Protein AF-A0A6A3L7K2-F1 (afdb_monomer_lite)

Organism: NCBI:txid53985

Structure (mmCIF, N/CA/C/O backbone):
data_AF-A0A6A3L7K2-F1
#
_entry.id   AF-A0A6A3L7K2-F1
#
loop_
_atom_site.group_PDB
_atom_site.id
_atom_site.type_symbol
_atom_site.label_atom_id
_atom_site.label_alt_id
_atom_site.label_comp_id
_atom_site.label_asym_id
_atom_site.label_entity_id
_atom_site.label_seq_id
_atom_site.pdbx_PDB_ins_code
_atom_site.Cartn_x
_atom_site.Cartn_y
_atom_site.Cartn_z
_atom_site.occupancy
_atom_site.B_iso_or_equiv
_atom_site.auth_seq_id
_atom_site.auth_comp_id
_atom_site.auth_asym_id
_atom_site.auth_atom_id
_atom_site.pdbx_PDB_model_num
ATOM 1 N N . MET A 1 1 ? 58.622 -43.142 62.545 1.00 49.25 1 MET A N 1
ATOM 2 C CA . MET A 1 1 ? 59.330 -42.970 61.261 1.00 49.25 1 MET A CA 1
ATOM 3 C C . MET A 1 1 ? 58.257 -42.844 60.190 1.00 49.25 1 MET A C 1
ATOM 5 O O . MET A 1 1 ? 57.697 -43.847 59.780 1.00 49.25 1 MET A O 1
ATOM 9 N N . VAL A 1 2 ? 57.863 -41.608 59.881 1.00 52.25 2 VAL A N 1
ATOM 10 C CA . VAL A 1 2 ? 56.872 -41.266 58.848 1.00 52.25 2 VAL A CA 1
ATOM 11 C C . VAL A 1 2 ? 57.575 -40.272 57.919 1.00 52.25 2 VAL A C 1
ATOM 13 O O . VAL A 1 2 ? 58.098 -39.284 58.438 1.00 52.25 2 VAL A O 1
ATOM 16 N N . PRO A 1 3 ? 57.685 -40.537 56.606 1.00 53.88 3 PRO A N 1
ATOM 17 C CA . PRO A 1 3 ? 58.361 -39.633 55.678 1.00 53.88 3 PRO A CA 1
ATOM 18 C C . PRO A 1 3 ? 57.543 -38.356 55.443 1.00 53.88 3 PRO A C 1
ATOM 20 O O . PRO A 1 3 ? 56.333 -38.433 55.232 1.00 53.88 3 PRO A O 1
ATOM 23 N N . GLN A 1 4 ? 58.208 -37.195 55.452 1.00 47.50 4 GLN A N 1
ATOM 24 C CA . GLN A 1 4 ? 57.668 -35.952 54.892 1.00 47.50 4 GLN A CA 1
ATOM 25 C C . GLN A 1 4 ? 57.460 -36.133 53.384 1.00 47.50 4 GLN A C 1
ATOM 27 O O . GLN A 1 4 ? 58.380 -36.544 52.681 1.00 47.50 4 GLN A O 1
ATOM 32 N N . THR A 1 5 ? 56.261 -35.826 52.896 1.00 61.97 5 THR A N 1
ATOM 33 C CA . THR A 1 5 ? 55.946 -35.734 51.467 1.00 61.97 5 THR A CA 1
ATOM 34 C C . THR A 1 5 ? 55.920 -34.265 51.054 1.00 61.97 5 THR A C 1
ATOM 36 O O . THR A 1 5 ? 55.221 -33.471 51.688 1.00 61.97 5 THR A O 1
ATOM 39 N N . ASP A 1 6 ? 56.674 -33.918 50.013 1.00 56.88 6 ASP A N 1
ATOM 40 C CA . ASP A 1 6 ? 56.748 -32.567 49.446 1.00 56.88 6 ASP A CA 1
ATOM 41 C C . ASP A 1 6 ? 55.389 -32.078 48.896 1.00 56.88 6 ASP A C 1
ATOM 43 O O . ASP A 1 6 ? 54.583 -32.892 48.431 1.00 56.88 6 ASP A O 1
ATOM 47 N N . PRO A 1 7 ? 55.107 -30.759 48.924 1.00 65.94 7 PRO A N 1
ATOM 48 C CA . PRO A 1 7 ? 53.884 -30.200 48.354 1.00 65.94 7 PRO A CA 1
ATOM 49 C C . PRO A 1 7 ? 53.902 -30.200 46.808 1.00 65.94 7 PRO A C 1
ATOM 51 O O . PRO A 1 7 ? 54.970 -30.100 46.201 1.00 65.94 7 PRO A O 1
ATOM 54 N N . PRO A 1 8 ? 52.728 -30.281 46.148 1.00 63.62 8 PRO A N 1
ATOM 55 C CA . PRO A 1 8 ? 52.630 -30.334 44.689 1.00 63.62 8 PRO A CA 1
ATOM 56 C C . PRO A 1 8 ? 52.986 -28.990 44.014 1.00 63.62 8 PRO A C 1
ATOM 58 O O . PRO A 1 8 ? 52.782 -27.928 44.608 1.00 63.62 8 PRO A O 1
ATOM 61 N N . PRO A 1 9 ? 53.491 -29.010 42.764 1.00 56.19 9 PRO A N 1
ATOM 62 C CA . PRO A 1 9 ? 53.927 -27.811 42.052 1.00 56.19 9 PRO A CA 1
ATOM 63 C C . PRO A 1 9 ? 52.756 -26.934 41.579 1.00 56.19 9 PRO A C 1
ATOM 65 O O . PRO A 1 9 ? 51.679 -27.422 41.235 1.00 56.19 9 PRO A O 1
ATOM 68 N N . ALA A 1 10 ? 53.000 -25.620 41.539 1.00 47.31 10 ALA A N 1
ATOM 69 C CA . ALA A 1 10 ? 52.036 -24.589 41.166 1.00 47.31 10 ALA A CA 1
ATOM 70 C C . ALA A 1 10 ? 51.529 -24.741 39.720 1.00 47.31 10 ALA A C 1
ATOM 72 O O . ALA A 1 10 ? 52.310 -24.864 38.775 1.00 47.31 10 ALA A O 1
ATOM 73 N N . THR A 1 11 ? 50.206 -24.698 39.548 1.00 47.09 11 THR A N 1
ATOM 74 C CA . THR A 1 11 ? 49.538 -24.775 38.246 1.00 47.09 11 THR A CA 1
ATOM 75 C C . THR A 1 11 ? 49.730 -23.475 37.463 1.00 47.09 11 THR A C 1
ATOM 77 O O . THR A 1 11 ? 49.340 -22.395 37.898 1.00 47.09 11 THR A O 1
ATOM 80 N N . SER A 1 12 ? 50.339 -23.605 36.288 1.00 44.91 12 SE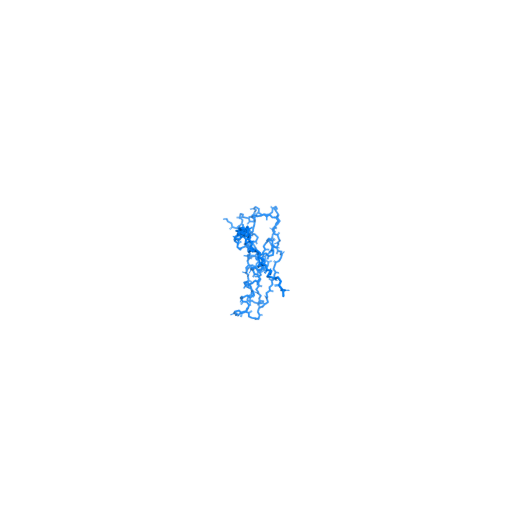R A N 1
ATOM 81 C CA . SER A 1 12 ? 50.526 -22.555 35.290 1.00 44.91 12 SER A CA 1
ATOM 82 C C . SER A 1 12 ? 49.171 -22.085 34.738 1.00 44.91 12 SER A C 1
ATOM 84 O O . SER A 1 12 ? 48.475 -22.838 34.056 1.00 44.91 12 SER A O 1
ATOM 86 N N . THR A 1 13 ? 48.804 -20.833 35.021 1.00 44.19 13 THR A N 1
ATOM 87 C CA . THR A 1 13 ? 47.689 -20.111 34.388 1.00 44.19 13 THR A CA 1
ATOM 88 C C . THR A 1 13 ? 47.955 -19.952 32.896 1.00 44.19 13 THR A C 1
ATOM 90 O O . THR A 1 13 ? 48.826 -19.177 32.499 1.00 44.19 13 THR A O 1
ATOM 93 N N . THR A 1 14 ? 47.180 -20.656 32.076 1.00 41.69 14 THR A N 1
ATOM 94 C CA . THR A 1 14 ? 47.124 -20.416 30.631 1.00 41.69 14 THR A CA 1
ATOM 95 C C . THR A 1 14 ? 45.981 -19.434 30.395 1.00 41.69 14 THR A C 1
ATOM 97 O O . THR A 1 14 ? 44.859 -19.682 30.829 1.00 41.69 14 THR A O 1
ATOM 100 N N . ARG A 1 15 ? 46.296 -18.274 29.812 1.00 41.44 15 ARG A N 1
ATOM 101 C CA . ARG A 1 15 ? 45.326 -17.238 29.443 1.00 41.44 15 ARG A CA 1
ATOM 102 C C . ARG A 1 15 ? 44.482 -17.762 28.282 1.00 41.44 15 ARG A C 1
ATOM 104 O O . ARG A 1 15 ? 45.041 -18.221 27.291 1.00 41.44 15 ARG A O 1
ATOM 111 N N . GLU A 1 16 ? 43.164 -17.717 28.424 1.00 42.72 16 GLU A N 1
ATOM 112 C CA . GLU A 1 16 ? 42.242 -17.953 27.317 1.00 42.72 16 GLU A CA 1
ATOM 113 C C . GLU A 1 16 ? 42.239 -16.705 26.426 1.00 42.72 16 GLU A C 1
ATOM 115 O O . GLU A 1 16 ? 41.653 -15.680 26.773 1.00 42.72 16 GLU A O 1
ATOM 120 N N . ASP A 1 17 ? 42.927 -16.782 25.286 1.00 41.91 17 ASP A N 1
ATOM 121 C CA . ASP A 1 17 ? 42.775 -15.829 24.186 1.00 41.91 17 ASP A CA 1
ATOM 122 C C . ASP A 1 17 ? 41.426 -16.097 23.498 1.00 41.91 17 ASP A C 1
ATOM 124 O O . ASP A 1 17 ? 41.320 -16.793 22.487 1.00 41.91 17 ASP A O 1
ATOM 128 N N . GLY A 1 18 ? 40.358 -15.577 24.103 1.00 39.59 18 GLY A N 1
ATOM 129 C CA . GLY A 1 18 ? 39.029 -15.515 23.509 1.00 39.59 18 GLY A CA 1
ATOM 130 C C . GLY A 1 18 ? 38.968 -14.370 22.506 1.00 39.59 18 GLY A C 1
ATOM 131 O O . GLY A 1 18 ? 38.760 -13.220 22.879 1.00 39.59 18 GLY A O 1
ATOM 132 N N . SER A 1 19 ? 39.186 -14.713 21.237 1.00 43.31 19 SER A N 1
ATOM 133 C CA . SER A 1 19 ? 38.983 -13.884 20.048 1.00 43.31 19 SER A CA 1
ATOM 134 C C . SER A 1 19 ? 37.757 -12.972 20.180 1.00 43.31 19 SER A C 1
ATOM 136 O O . SER A 1 19 ? 36.627 -13.460 20.240 1.00 43.31 19 SER A O 1
ATOM 138 N N . SER A 1 20 ? 37.985 -11.654 20.155 1.00 44.91 20 SER A N 1
ATOM 139 C CA . SER A 1 20 ? 36.952 -10.657 19.865 1.00 44.91 20 SER A CA 1
ATOM 140 C C . SER A 1 20 ? 36.294 -11.050 18.548 1.00 44.91 20 SER A C 1
ATOM 142 O O . SER A 1 20 ? 36.919 -10.987 17.490 1.00 44.91 20 SER A O 1
ATOM 144 N N . SER A 1 21 ? 35.066 -11.553 18.614 1.00 46.56 21 SER A N 1
ATOM 145 C CA . SER A 1 21 ? 34.202 -11.543 17.446 1.00 46.56 21 SER A CA 1
ATOM 146 C C . SER A 1 21 ? 33.618 -10.148 17.433 1.00 46.56 21 SER A C 1
ATOM 148 O O . SER A 1 21 ? 32.715 -9.838 18.205 1.00 46.56 21 SER A O 1
ATOM 150 N N . ASP A 1 22 ? 34.210 -9.291 16.605 1.00 41.47 22 ASP A N 1
ATOM 151 C CA . ASP A 1 22 ? 33.561 -8.066 16.177 1.00 41.47 22 ASP A CA 1
ATOM 152 C C . ASP A 1 22 ? 32.199 -8.491 15.626 1.00 41.47 22 ASP A C 1
ATOM 154 O O . ASP A 1 22 ? 32.094 -9.075 14.541 1.00 41.47 22 ASP A O 1
ATOM 158 N N . ALA A 1 23 ? 31.157 -8.295 16.434 1.00 44.81 23 ALA A N 1
ATOM 159 C CA . ALA A 1 23 ? 29.796 -8.317 15.959 1.00 44.81 23 ALA A CA 1
ATOM 160 C C . ALA A 1 23 ? 29.753 -7.216 14.912 1.00 44.81 23 ALA A C 1
ATOM 162 O O . ALA A 1 23 ? 29.776 -6.030 15.231 1.00 44.81 23 ALA A O 1
ATOM 163 N N . LYS A 1 24 ? 29.815 -7.628 13.648 1.00 43.53 24 LYS A N 1
ATOM 164 C CA . LYS A 1 24 ? 29.531 -6.753 12.532 1.00 43.53 24 LYS A CA 1
ATOM 165 C C . LYS A 1 24 ? 28.108 -6.282 12.788 1.00 43.53 24 LYS A C 1
ATOM 167 O O . LYS A 1 24 ? 27.186 -7.091 12.689 1.00 43.53 24 LYS A O 1
ATOM 172 N N . GLU A 1 25 ? 27.968 -5.040 13.240 1.00 42.94 25 GLU A N 1
ATOM 173 C CA . GLU A 1 25 ? 26.688 -4.355 13.227 1.00 42.94 25 GLU A CA 1
ATOM 174 C C . GLU A 1 25 ? 26.184 -4.522 11.796 1.00 42.94 25 GLU A C 1
ATOM 176 O O . GLU A 1 25 ? 26.828 -4.115 10.825 1.00 42.94 25 GLU A O 1
ATOM 181 N N . ASP A 1 26 ? 25.122 -5.313 11.668 1.00 50.66 26 ASP A N 1
ATOM 182 C CA . ASP A 1 26 ? 24.327 -5.348 10.462 1.00 50.66 26 ASP A CA 1
ATOM 183 C C . ASP A 1 26 ? 23.789 -3.928 10.365 1.00 50.66 26 ASP A C 1
ATOM 185 O O . ASP A 1 26 ? 22.879 -3.558 11.110 1.00 50.66 26 ASP A O 1
ATOM 189 N N . ASP A 1 27 ? 24.457 -3.102 9.555 1.00 44.38 27 ASP A N 1
ATOM 190 C CA . ASP A 1 27 ? 23.960 -1.811 9.100 1.00 44.38 27 ASP A CA 1
ATOM 191 C C . ASP A 1 27 ? 22.677 -2.119 8.333 1.00 44.38 27 ASP A C 1
ATOM 193 O O . ASP A 1 27 ? 22.654 -2.221 7.103 1.00 44.38 27 ASP A O 1
ATOM 197 N N . GLY A 1 28 ? 21.614 -2.369 9.098 1.00 44.66 28 GLY A N 1
ATOM 198 C CA . GLY A 1 28 ? 20.281 -2.590 8.607 1.00 44.66 28 GLY A CA 1
ATOM 199 C C . GLY A 1 28 ? 19.996 -1.402 7.726 1.00 44.66 28 GLY A C 1
ATOM 200 O O . GLY A 1 28 ? 19.938 -0.268 8.206 1.00 44.66 28 GLY A O 1
ATOM 201 N N . MET A 1 29 ? 19.899 -1.665 6.424 1.00 41.75 29 MET A N 1
ATOM 202 C CA . MET A 1 29 ? 19.429 -0.694 5.458 1.00 41.75 29 MET A CA 1
ATOM 203 C C . MET A 1 29 ? 18.132 -0.155 6.055 1.00 41.75 29 MET A C 1
ATOM 205 O O . MET A 1 29 ? 17.148 -0.893 6.134 1.00 41.75 29 MET A O 1
ATOM 209 N N . GLN A 1 30 ? 18.157 1.080 6.565 1.00 48.28 30 GLN A N 1
ATOM 210 C CA . GLN A 1 30 ? 16.959 1.785 6.994 1.00 48.28 30 GLN A CA 1
ATOM 211 C C . GLN A 1 30 ? 16.166 1.995 5.711 1.00 48.28 30 GLN A C 1
ATOM 213 O O . GLN A 1 30 ? 16.351 2.977 4.998 1.00 48.28 30 GLN A O 1
ATOM 218 N N . GLY A 1 31 ? 15.405 0.972 5.328 1.00 50.53 31 GLY A N 1
ATOM 219 C CA . GLY A 1 31 ? 14.510 1.041 4.200 1.00 50.53 31 GLY A CA 1
ATOM 220 C C . GLY A 1 31 ? 13.535 2.150 4.525 1.00 50.53 31 GLY A C 1
ATOM 221 O O . GLY A 1 31 ? 12.865 2.086 5.550 1.00 50.53 31 GLY A O 1
ATOM 222 N N . GLU A 1 32 ? 13.507 3.182 3.690 1.00 59.50 32 GLU A N 1
ATOM 223 C CA . GLU A 1 32 ? 12.434 4.166 3.734 1.00 59.50 32 GLU A CA 1
ATOM 224 C C . GLU A 1 32 ? 11.110 3.393 3.689 1.00 59.50 32 GLU A C 1
ATOM 226 O O . GLU A 1 32 ? 10.959 2.508 2.844 1.00 59.50 32 GLU A O 1
ATOM 231 N N . ASP A 1 33 ? 10.193 3.656 4.623 1.00 61.78 33 ASP A N 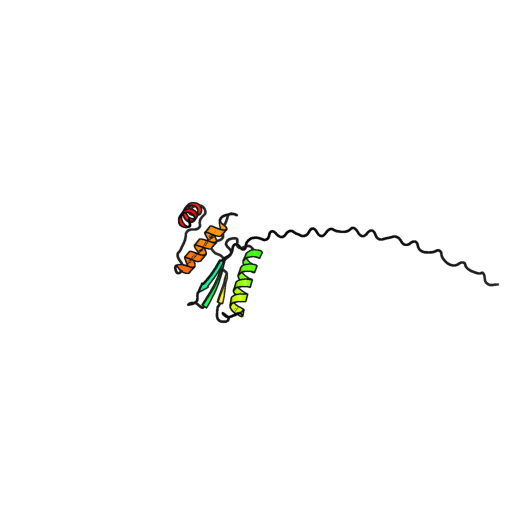1
ATOM 232 C CA . ASP A 1 33 ? 8.896 2.977 4.659 1.00 61.78 33 ASP A CA 1
ATOM 233 C C . ASP A 1 33 ? 8.156 3.244 3.340 1.00 61.78 33 ASP A C 1
ATOM 235 O O . ASP A 1 33 ? 7.767 4.372 3.040 1.00 61.78 33 ASP A O 1
ATOM 239 N N . GLN A 1 34 ? 7.986 2.199 2.525 1.00 70.62 34 GLN A N 1
ATOM 240 C CA . GLN A 1 34 ? 7.416 2.295 1.173 1.00 70.62 34 GLN A CA 1
ATOM 241 C C . GLN A 1 34 ? 5.910 2.004 1.129 1.00 70.62 34 GLN A C 1
ATOM 243 O O . GLN A 1 34 ? 5.377 1.718 0.058 1.00 70.62 34 GLN A O 1
ATOM 248 N N . GLY A 1 35 ? 5.229 2.012 2.276 1.00 79.31 35 GLY A N 1
ATOM 249 C CA . GLY A 1 35 ? 3.810 1.677 2.382 1.00 79.31 35 GLY A CA 1
ATOM 250 C C . GLY A 1 35 ? 2.888 2.890 2.511 1.00 79.31 35 GLY A C 1
ATOM 251 O O . GLY A 1 35 ? 3.334 4.014 2.741 1.00 79.31 35 GLY A O 1
ATOM 252 N N . SER A 1 36 ? 1.582 2.657 2.391 1.00 85.94 36 SER A N 1
ATOM 253 C CA . SER A 1 36 ? 0.540 3.638 2.710 1.00 85.94 36 SER A CA 1
ATOM 254 C C . SER A 1 36 ? -0.409 3.162 3.801 1.00 85.94 36 SER A C 1
ATOM 256 O O . SER A 1 36 ? -0.560 1.965 4.065 1.00 85.94 36 SER A O 1
ATOM 258 N N . LEU A 1 37 ? -1.034 4.151 4.442 1.00 90.31 37 LEU A N 1
ATOM 259 C CA . LEU A 1 37 ? -2.103 4.000 5.416 1.00 90.31 37 LEU A CA 1
ATOM 260 C C . LEU A 1 37 ? -3.267 4.896 5.002 1.00 90.31 37 LEU A C 1
ATOM 262 O O . LEU A 1 37 ? -3.093 6.105 4.832 1.00 90.31 37 LEU A O 1
ATOM 266 N N . GLU A 1 38 ? -4.459 4.324 4.885 1.00 90.38 38 GLU A N 1
ATOM 267 C CA . GLU A 1 38 ? -5.672 5.050 4.520 1.00 90.38 38 GLU A CA 1
ATOM 268 C C . GLU A 1 38 ? -6.782 4.816 5.547 1.00 90.38 38 GLU A C 1
ATOM 270 O O . GLU A 1 38 ? -7.029 3.694 5.985 1.00 90.38 38 GLU A O 1
ATOM 275 N N . LEU A 1 39 ? -7.482 5.887 5.926 1.00 91.75 39 LEU A N 1
ATOM 276 C CA . LEU A 1 39 ? -8.605 5.834 6.861 1.00 91.75 39 LEU A CA 1
ATOM 277 C C . LEU A 1 39 ? -9.924 6.004 6.108 1.00 91.75 39 LEU A C 1
ATOM 279 O O . LEU A 1 39 ? -10.201 7.073 5.566 1.00 91.75 39 LEU A O 1
ATOM 283 N N . ASP A 1 40 ? -10.766 4.975 6.138 1.00 90.62 40 ASP A N 1
ATOM 284 C CA . ASP A 1 40 ? -12.165 5.077 5.729 1.00 90.62 40 ASP A CA 1
ATOM 285 C C . ASP A 1 40 ? -13.031 5.298 6.968 1.00 90.62 40 ASP A C 1
ATOM 287 O O . ASP A 1 40 ? -13.338 4.382 7.734 1.00 90.62 40 ASP A O 1
ATOM 291 N N . VAL A 1 41 ? -13.424 6.554 7.162 1.00 90.38 41 VAL A N 1
ATOM 292 C CA . VAL A 1 41 ? -14.223 6.992 8.311 1.00 90.38 41 VAL A CA 1
ATOM 293 C C . VAL A 1 41 ? -15.659 6.465 8.242 1.00 90.38 41 VAL A C 1
ATOM 295 O O . VAL A 1 41 ? -16.268 6.208 9.280 1.00 90.38 41 VAL A O 1
ATOM 298 N N . GLN A 1 42 ? -16.211 6.281 7.038 1.00 90.69 42 GLN A N 1
ATOM 299 C CA . GLN A 1 42 ? -17.593 5.825 6.856 1.00 90.69 42 GLN A CA 1
ATOM 300 C C . GLN A 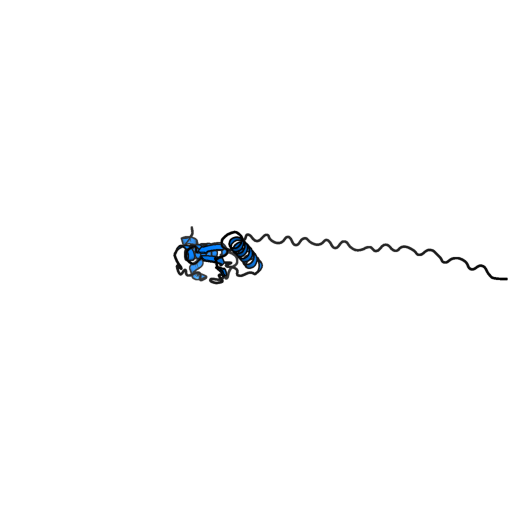1 42 ? -17.714 4.330 7.150 1.00 90.69 42 GLN A C 1
ATOM 302 O O . GLN A 1 42 ? -18.619 3.911 7.873 1.00 90.69 42 GLN A O 1
ATOM 307 N N . ALA A 1 43 ? -16.782 3.527 6.631 1.00 92.50 43 ALA A N 1
ATOM 308 C CA . ALA A 1 43 ? -16.736 2.091 6.891 1.00 92.50 43 ALA A CA 1
ATOM 309 C C . ALA A 1 43 ? -16.062 1.733 8.225 1.00 92.50 43 ALA A C 1
ATOM 311 O O . ALA A 1 43 ? -16.105 0.567 8.616 1.00 92.50 43 ALA A O 1
ATOM 312 N N . LYS A 1 44 ? -15.447 2.710 8.907 1.00 96.19 44 LYS A N 1
ATOM 313 C CA . LYS A 1 44 ? -14.605 2.520 10.097 1.00 96.19 44 LYS A CA 1
ATOM 314 C C . LYS A 1 44 ? -13.483 1.519 9.834 1.00 96.19 44 LYS A C 1
ATOM 316 O O . LYS A 1 44 ? -13.387 0.478 10.482 1.00 96.19 44 LYS A O 1
ATOM 321 N N . ARG A 1 45 ? -12.643 1.807 8.841 1.00 95.56 45 ARG A N 1
ATOM 322 C CA . ARG A 1 45 ? -11.522 0.942 8.454 1.00 95.56 45 ARG A CA 1
ATOM 323 C C . ARG A 1 45 ? -10.208 1.697 8.394 1.00 95.56 45 ARG A C 1
ATOM 325 O O . ARG A 1 45 ? -10.164 2.849 7.973 1.00 95.56 45 ARG A O 1
ATOM 332 N N . ILE A 1 46 ? -9.148 1.013 8.802 1.00 95.75 46 ILE A N 1
ATOM 333 C CA . ILE A 1 46 ? -7.758 1.422 8.628 1.00 95.75 46 ILE A CA 1
ATOM 334 C C . ILE A 1 46 ? -7.156 0.460 7.613 1.00 95.75 46 ILE A C 1
ATOM 336 O O . ILE A 1 46 ? -6.951 -0.716 7.913 1.00 95.75 46 ILE A O 1
ATOM 340 N N . PHE A 1 47 ? -6.911 0.941 6.406 1.00 93.69 47 PHE A N 1
ATOM 341 C CA . PHE A 1 47 ? -6.215 0.186 5.381 1.00 93.69 47 PHE A CA 1
ATOM 342 C C . PHE A 1 47 ? -4.719 0.406 5.513 1.00 93.69 47 PHE A C 1
ATOM 344 O O . PHE A 1 47 ? -4.273 1.508 5.826 1.00 93.69 47 PHE A O 1
ATOM 351 N N . PHE A 1 48 ? -3.955 -0.651 5.274 1.00 94.12 48 PHE A N 1
ATOM 352 C CA . PHE A 1 48 ? -2.518 -0.542 5.109 1.00 94.12 48 PHE A CA 1
ATOM 353 C C . PHE A 1 48 ? -2.070 -1.330 3.888 1.00 94.12 48 PHE A C 1
ATOM 355 O O . PHE A 1 48 ? -2.584 -2.420 3.617 1.00 94.12 48 PHE A O 1
ATOM 362 N N . TYR A 1 49 ? -1.111 -0.783 3.157 1.00 93.00 49 TYR A N 1
ATOM 363 C CA . TYR A 1 49 ? -0.667 -1.320 1.883 1.00 93.00 49 TYR A CA 1
ATOM 364 C C . TYR A 1 49 ? 0.851 -1.222 1.765 1.00 93.00 49 TYR A C 1
ATOM 366 O O . TYR A 1 49 ? 1.421 -0.154 1.952 1.00 93.00 49 TYR A O 1
ATOM 374 N N . ASP A 1 50 ? 1.495 -2.336 1.422 1.00 92.88 50 ASP A N 1
ATOM 375 C CA . ASP A 1 50 ? 2.899 -2.372 1.009 1.00 92.88 50 ASP A CA 1
ATOM 376 C C . ASP A 1 50 ? 2.965 -2.962 -0.408 1.00 92.88 50 ASP A C 1
ATOM 378 O O . ASP A 1 50 ? 2.631 -4.142 -0.588 1.00 92.88 50 ASP A O 1
ATOM 382 N N . PRO A 1 51 ? 3.392 -2.186 -1.422 1.00 92.56 51 PRO A N 1
ATOM 383 C CA . PRO A 1 51 ? 3.438 -2.657 -2.800 1.00 92.56 51 PRO A CA 1
ATOM 384 C C . PRO A 1 51 ? 4.446 -3.790 -3.008 1.00 92.56 51 PRO A C 1
ATOM 386 O O . PRO A 1 51 ? 4.256 -4.603 -3.913 1.00 92.56 51 PRO A O 1
ATOM 389 N N . LEU A 1 52 ? 5.497 -3.881 -2.187 1.00 91.62 52 LEU A N 1
ATOM 390 C CA . LEU A 1 52 ? 6.508 -4.935 -2.294 1.00 91.62 52 LEU A CA 1
ATOM 391 C C . LEU A 1 52 ? 6.069 -6.240 -1.617 1.00 91.62 52 LEU A C 1
ATOM 393 O O . LEU A 1 52 ? 6.660 -7.293 -1.866 1.00 91.62 52 LEU A O 1
ATOM 397 N N . ASN A 1 53 ? 5.025 -6.182 -0.785 1.00 89.00 53 ASN A N 1
ATOM 398 C CA . ASN A 1 53 ? 4.499 -7.283 0.015 1.00 89.00 53 ASN A CA 1
ATOM 399 C C . ASN A 1 53 ? 5.600 -8.024 0.814 1.00 89.00 53 ASN A C 1
ATOM 401 O O . ASN A 1 53 ? 5.532 -9.244 0.999 1.00 89.00 53 ASN A O 1
ATOM 405 N N . GLN A 1 54 ? 6.616 -7.297 1.290 1.00 88.06 54 GLN A N 1
ATOM 406 C CA . GLN A 1 54 ? 7.728 -7.844 2.069 1.00 88.06 54 GLN A CA 1
ATOM 407 C C . GLN A 1 54 ? 7.436 -7.735 3.564 1.00 88.06 54 GLN A C 1
ATOM 409 O O . GLN A 1 54 ? 6.881 -6.749 4.042 1.00 88.06 54 GLN A O 1
ATOM 414 N N . ALA A 1 55 ? 7.828 -8.763 4.322 1.00 90.50 55 ALA A N 1
ATOM 415 C CA . ALA A 1 55 ? 7.502 -8.848 5.745 1.00 90.50 55 ALA A CA 1
ATOM 416 C C . ALA A 1 55 ? 7.915 -7.603 6.560 1.00 90.50 55 ALA A C 1
ATOM 418 O O . ALA A 1 55 ? 7.076 -7.139 7.327 1.00 90.50 55 ALA A O 1
ATOM 419 N N . PRO A 1 56 ? 9.118 -7.012 6.387 1.00 89.75 56 PRO A N 1
ATOM 420 C CA . PRO A 1 56 ? 9.513 -5.836 7.164 1.00 89.75 56 PRO A CA 1
ATOM 421 C C . PRO A 1 56 ? 8.566 -4.641 6.980 1.00 89.75 56 PRO A C 1
ATOM 423 O O . PRO A 1 56 ? 8.040 -4.128 7.964 1.00 89.75 56 PRO A O 1
ATOM 426 N N . TYR A 1 57 ? 8.275 -4.257 5.734 1.00 87.75 57 TYR A N 1
ATOM 427 C CA . TYR A 1 57 ? 7.425 -3.098 5.434 1.00 87.75 57 TYR A CA 1
ATOM 428 C C . TYR A 1 57 ? 5.965 -3.343 5.820 1.00 87.75 57 TYR A C 1
ATOM 430 O O . TYR A 1 57 ? 5.315 -2.486 6.413 1.00 87.75 57 TYR A O 1
ATOM 438 N N . LYS A 1 58 ? 5.451 -4.554 5.580 1.00 89.44 58 LYS A N 1
ATOM 439 C CA . LYS A 1 58 ? 4.102 -4.930 6.023 1.00 89.44 58 LYS A CA 1
ATOM 440 C C . LYS A 1 58 ? 3.943 -4.878 7.533 1.00 89.44 58 LYS A C 1
ATOM 442 O O . LYS A 1 58 ? 2.896 -4.444 8.008 1.00 89.44 58 LYS A O 1
ATOM 447 N N . ASN A 1 59 ? 4.942 -5.357 8.269 1.00 92.00 59 ASN A N 1
ATOM 448 C CA . ASN A 1 59 ? 4.909 -5.352 9.725 1.00 92.00 59 ASN A CA 1
ATOM 449 C C . ASN A 1 59 ? 4.918 -3.913 10.242 1.00 92.00 59 ASN A C 1
ATOM 451 O O . ASN A 1 59 ? 4.062 -3.584 11.053 1.00 92.00 59 ASN A O 1
ATOM 455 N N . ALA A 1 60 ? 5.778 -3.048 9.693 1.00 91.69 60 ALA A N 1
ATOM 456 C CA . ALA A 1 60 ? 5.801 -1.627 10.037 1.00 91.69 60 ALA A CA 1
ATOM 457 C C . ALA A 1 60 ? 4.434 -0.959 9.803 1.00 91.69 60 ALA A C 1
ATOM 459 O O . ALA A 1 60 ? 3.858 -0.369 10.720 1.00 91.69 60 ALA A O 1
ATOM 460 N N . CYS A 1 61 ? 3.835 -1.130 8.619 1.00 91.69 61 CYS A N 1
ATOM 461 C CA . CYS A 1 61 ? 2.510 -0.572 8.339 1.00 91.69 61 CYS A CA 1
ATOM 462 C C . CYS A 1 61 ? 1.418 -1.152 9.257 1.00 91.69 61 CYS A C 1
ATOM 464 O O . CYS A 1 61 ? 0.550 -0.418 9.731 1.00 91.69 61 CYS A O 1
ATOM 466 N N . SER A 1 62 ? 1.465 -2.456 9.543 1.00 93.94 62 SER A N 1
ATOM 467 C CA . SER A 1 62 ? 0.522 -3.121 10.447 1.00 93.94 62 SER A CA 1
ATOM 468 C C . SER A 1 62 ? 0.654 -2.627 11.890 1.00 93.94 62 SER A C 1
ATOM 470 O O . SER A 1 62 ? -0.359 -2.478 12.575 1.00 93.94 62 SER A O 1
ATOM 472 N N . GLU A 1 63 ? 1.872 -2.378 12.368 1.00 95.44 63 GLU A N 1
ATOM 473 C CA . GLU A 1 63 ? 2.134 -1.838 13.704 1.00 95.44 63 GLU A CA 1
ATOM 474 C C . GLU A 1 63 ? 1.574 -0.423 13.835 1.00 95.44 63 GLU A C 1
ATOM 476 O O . GLU A 1 63 ? 0.849 -0.142 14.790 1.00 95.44 63 GLU A O 1
ATOM 481 N N . ILE A 1 64 ? 1.804 0.437 12.838 1.00 94.69 64 ILE A N 1
ATOM 482 C CA . ILE A 1 64 ? 1.245 1.794 12.827 1.00 94.69 64 ILE A CA 1
ATOM 483 C C . ILE A 1 64 ? -0.290 1.744 12.773 1.00 94.69 64 ILE A C 1
ATOM 485 O O . ILE A 1 64 ? -0.955 2.433 13.548 1.00 94.69 64 ILE A O 1
ATOM 489 N N . ALA A 1 65 ? -0.876 0.901 11.917 1.00 95.56 65 ALA A N 1
ATOM 490 C CA . ALA A 1 65 ? -2.330 0.746 11.830 1.00 95.56 65 ALA A CA 1
ATOM 491 C C . ALA A 1 65 ? -2.944 0.258 13.154 1.00 95.56 65 ALA A C 1
ATOM 493 O O . ALA A 1 65 ? -3.986 0.757 13.588 1.00 95.56 65 ALA A O 1
ATOM 494 N N . THR A 1 66 ? -2.281 -0.689 13.818 1.00 96.62 66 THR A N 1
ATOM 495 C CA . THR A 1 66 ? -2.704 -1.211 15.126 1.00 96.62 66 THR A CA 1
ATOM 496 C C . THR A 1 66 ? -2.592 -0.137 16.204 1.00 96.62 66 THR A C 1
ATOM 498 O O . THR A 1 66 ? -3.525 0.055 16.978 1.00 96.62 66 THR A O 1
ATOM 501 N N . HIS A 1 67 ? -1.509 0.640 16.201 1.00 97.12 67 HIS A N 1
ATOM 502 C CA . HIS A 1 67 ? -1.335 1.752 17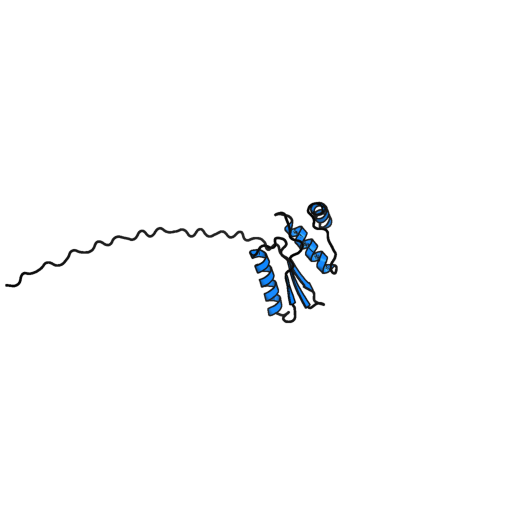.128 1.00 97.12 67 HIS A CA 1
ATOM 503 C C . HIS A 1 67 ? -2.449 2.802 16.987 1.00 97.12 67 HIS A C 1
ATOM 505 O O . HIS A 1 67 ? -3.022 3.235 17.986 1.00 97.12 67 HIS A O 1
ATOM 511 N N . LEU A 1 68 ? -2.822 3.167 15.754 1.00 96.44 68 LEU A N 1
ATOM 512 C CA . LEU A 1 68 ? -3.936 4.090 15.493 1.00 96.44 68 LEU A CA 1
ATOM 513 C C . LEU A 1 68 ? -5.273 3.554 16.023 1.00 96.44 68 LEU A C 1
ATOM 515 O O . LEU A 1 68 ? -6.052 4.306 16.617 1.00 96.44 68 LEU A O 1
ATOM 519 N N . LYS A 1 69 ? -5.527 2.253 15.843 1.00 97.12 69 LYS A N 1
ATOM 520 C CA . LYS A 1 69 ? -6.696 1.575 16.410 1.00 97.12 69 LYS A CA 1
ATOM 521 C C . LYS A 1 69 ? -6.724 1.699 17.933 1.00 97.12 69 LYS A C 1
ATOM 523 O O . LYS A 1 69 ? -7.724 2.153 18.489 1.00 97.12 69 LYS A O 1
ATOM 528 N N . ASP A 1 70 ? -5.626 1.372 18.601 1.00 96.88 70 ASP A N 1
ATOM 529 C CA . ASP A 1 70 ? -5.562 1.358 20.063 1.00 96.88 70 ASP A CA 1
ATOM 530 C C . ASP A 1 70 ? -5.661 2.768 20.674 1.00 96.88 70 ASP A C 1
ATOM 532 O O . ASP A 1 70 ? -6.299 2.953 21.716 1.00 96.88 70 ASP A O 1
ATOM 536 N N . CYS A 1 71 ? -5.101 3.783 20.008 1.00 95.69 71 CYS A N 1
ATOM 537 C CA . CYS A 1 71 ? -5.035 5.158 20.512 1.00 95.69 71 CYS A CA 1
ATOM 538 C C . CYS A 1 71 ? -6.314 5.990 20.341 1.00 95.69 71 CYS A C 1
ATOM 540 O O . CYS A 1 71 ? -6.404 7.072 20.923 1.00 95.69 71 CYS A O 1
ATOM 542 N N . GLY A 1 72 ? -7.311 5.528 19.586 1.00 94.38 72 GLY A N 1
ATOM 543 C CA . GLY A 1 72 ? -8.545 6.308 19.419 1.00 94.38 72 GLY A CA 1
ATOM 544 C C . GLY A 1 72 ? -9.527 5.828 18.360 1.00 94.38 72 GLY A C 1
ATOM 545 O O . GLY A 1 72 ? -10.599 6.414 18.241 1.00 94.38 72 GLY A O 1
ATOM 546 N N . LEU A 1 73 ? -9.185 4.785 17.603 1.00 96.88 73 LEU A N 1
ATOM 547 C CA . LEU A 1 73 ? -10.040 4.201 16.571 1.00 96.88 73 LEU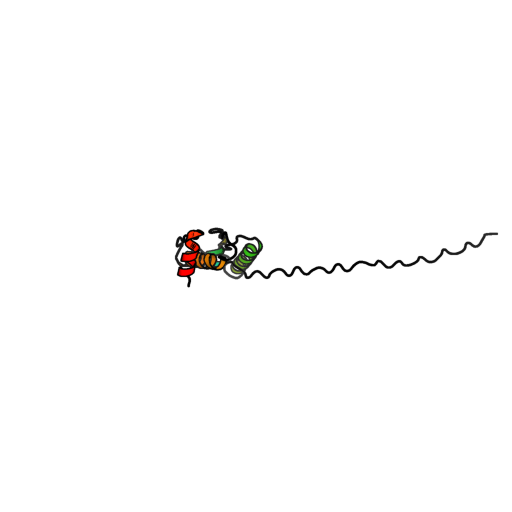 A CA 1
ATOM 548 C C . LEU A 1 73 ? -10.410 2.756 16.939 1.00 96.88 73 LEU A C 1
ATOM 550 O O . LEU A 1 73 ? -10.347 1.863 16.099 1.00 96.88 73 LEU A O 1
ATOM 554 N N . GLN A 1 74 ? -10.756 2.491 18.206 1.00 97.31 74 GLN A N 1
ATOM 555 C CA . GLN A 1 74 ? -10.889 1.116 18.715 1.00 97.31 74 GLN A CA 1
ATOM 556 C C . GLN A 1 74 ? -11.986 0.314 18.000 1.00 97.31 74 GLN A C 1
ATOM 558 O O . GLN A 1 74 ? -11.902 -0.913 17.904 1.00 97.31 74 GLN A O 1
ATOM 563 N N . ASP A 1 75 ? -13.007 0.999 17.486 1.00 96.94 75 ASP A N 1
ATOM 564 C CA . ASP A 1 75 ? -14.101 0.419 16.711 1.00 96.94 75 ASP A CA 1
ATOM 565 C C . ASP A 1 75 ? -13.792 0.278 15.212 1.00 96.94 75 ASP A C 1
ATOM 567 O O . ASP A 1 75 ? -14.635 -0.232 14.474 1.00 96.94 75 ASP A O 1
ATOM 571 N N . TYR A 1 76 ? -12.596 0.676 14.762 1.00 97.81 76 TYR A N 1
ATOM 572 C CA . TYR A 1 76 ? -12.167 0.507 13.379 1.00 97.81 76 TYR A CA 1
ATOM 573 C C . TYR A 1 76 ? -11.591 -0.893 13.137 1.00 97.81 76 TYR A C 1
ATOM 575 O O . TYR A 1 76 ? -10.920 -1.493 13.983 1.00 97.81 76 TYR A O 1
ATOM 583 N N . GLU A 1 77 ? -11.824 -1.427 11.946 1.00 97.12 77 GLU A N 1
ATOM 584 C CA . GLU A 1 77 ? -11.223 -2.666 11.450 1.00 97.12 77 GLU A CA 1
ATOM 585 C C . GLU A 1 77 ? -9.892 -2.358 10.742 1.00 97.12 77 GLU A C 1
ATOM 587 O O . GLU A 1 77 ? -9.842 -1.496 9.869 1.00 97.12 77 GLU A O 1
ATOM 592 N N . VAL A 1 78 ? -8.812 -3.063 11.096 1.00 96.19 78 VAL A N 1
ATOM 593 C CA . VAL A 1 78 ? -7.525 -2.964 10.385 1.00 96.19 78 VAL A CA 1
ATOM 594 C C . VAL A 1 78 ? -7.528 -3.969 9.237 1.00 96.19 78 VAL A C 1
ATOM 596 O O . VAL A 1 78 ? -7.740 -5.160 9.465 1.00 96.19 78 VAL A O 1
ATOM 599 N N . VAL 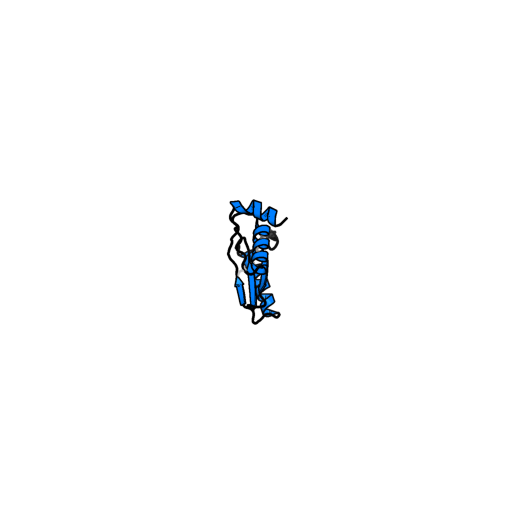A 1 79 ? -7.290 -3.504 8.011 1.00 94.25 79 VAL A N 1
ATOM 600 C CA . VAL A 1 79 ? -7.398 -4.308 6.789 1.00 94.25 79 VAL A CA 1
ATOM 601 C C . VAL A 1 79 ? -6.118 -4.202 5.963 1.00 94.25 79 VAL A C 1
ATOM 603 O O . VAL A 1 79 ? -5.756 -3.135 5.472 1.00 94.25 79 VAL A O 1
ATOM 606 N N . ALA A 1 80 ? -5.460 -5.343 5.767 1.00 92.38 80 ALA A N 1
ATOM 607 C CA . ALA A 1 80 ? -4.287 -5.449 4.910 1.00 92.38 80 ALA A CA 1
ATOM 608 C C . ALA A 1 80 ? -4.681 -5.431 3.430 1.00 92.38 80 ALA A C 1
ATOM 610 O O . ALA A 1 80 ? -5.559 -6.186 3.007 1.00 92.38 80 ALA A O 1
ATOM 611 N N . GLN A 1 81 ? -3.970 -4.642 2.633 1.00 91.31 81 GLN A N 1
ATOM 612 C CA . GLN A 1 81 ? -4.101 -4.607 1.184 1.00 91.31 81 GLN A CA 1
ATOM 613 C C . GLN A 1 81 ? -2.901 -5.281 0.537 1.00 91.31 81 GLN A C 1
ATOM 615 O O . GLN A 1 81 ? -1.750 -5.021 0.879 1.00 91.31 81 GLN A O 1
ATOM 620 N N . ASN A 1 82 ? -3.184 -6.187 -0.393 1.00 87.50 82 ASN A N 1
ATOM 621 C CA . ASN A 1 82 ? -2.182 -7.032 -1.039 1.00 87.50 82 ASN A CA 1
ATOM 622 C C . ASN A 1 82 ? -2.237 -6.962 -2.568 1.00 87.50 82 ASN A C 1
ATOM 624 O O . ASN A 1 82 ? -1.604 -7.778 -3.230 1.00 87.50 82 ASN A O 1
ATOM 628 N N . ASN A 1 83 ? -3.025 -6.049 -3.134 1.00 86.12 83 ASN A N 1
ATOM 629 C CA . ASN A 1 83 ? -3.200 -5.947 -4.572 1.00 86.12 83 ASN A CA 1
ATOM 630 C C . ASN A 1 83 ? -3.380 -4.480 -4.989 1.00 86.12 83 ASN A C 1
ATOM 632 O O . ASN A 1 83 ? -4.272 -3.823 -4.453 1.00 86.12 83 ASN A O 1
ATOM 636 N N . PRO A 1 84 ? -2.613 -3.996 -5.981 1.00 90.00 84 PRO A N 1
ATOM 637 C CA . PRO A 1 84 ? -1.642 -4.749 -6.787 1.00 90.00 84 PRO A CA 1
ATOM 638 C C . PRO A 1 84 ? -0.277 -4.930 -6.108 1.00 90.00 84 PRO A C 1
ATOM 640 O O . PRO A 1 84 ? 0.114 -4.114 -5.289 1.00 90.00 84 PRO A O 1
ATOM 643 N N . ILE A 1 85 ? 0.452 -5.997 -6.445 1.00 92.12 85 ILE A N 1
ATOM 644 C CA . ILE A 1 85 ? 1.841 -6.203 -5.991 1.00 92.12 85 ILE A CA 1
ATOM 645 C C . ILE A 1 85 ? 2.779 -5.669 -7.071 1.00 92.12 85 ILE A C 1
ATOM 647 O O . ILE A 1 85 ? 2.604 -5.954 -8.260 1.00 92.12 85 ILE A O 1
ATOM 651 N N . GLN A 1 86 ? 3.770 -4.892 -6.660 1.00 92.62 86 GLN A N 1
ATOM 652 C CA . GLN A 1 86 ? 4.826 -4.403 -7.528 1.00 92.62 86 GLN A CA 1
ATOM 653 C C . GLN A 1 86 ? 5.760 -5.540 -7.940 1.00 92.62 86 GLN A C 1
ATOM 655 O O . GLN A 1 86 ? 6.155 -6.380 -7.138 1.00 92.62 86 GLN A O 1
ATOM 660 N N . PHE A 1 87 ? 6.137 -5.547 -9.216 1.00 90.50 87 PHE A N 1
ATOM 661 C CA . PHE A 1 87 ? 6.997 -6.580 -9.800 1.00 90.50 87 PHE A CA 1
ATOM 662 C C . PHE A 1 87 ? 8.447 -6.116 -10.038 1.00 90.50 87 PHE A C 1
ATOM 664 O O . PHE A 1 87 ? 9.292 -6.933 -10.395 1.00 90.50 87 PHE A O 1
ATOM 671 N N . ASP A 1 88 ? 8.739 -4.819 -9.899 1.00 90.56 88 ASP A N 1
ATOM 672 C CA . ASP A 1 88 ? 10.079 -4.239 -10.063 1.00 90.56 88 ASP A CA 1
ATOM 673 C C . ASP A 1 88 ? 10.607 -3.648 -8.742 1.00 90.56 88 ASP A C 1
ATOM 675 O O . ASP A 1 88 ? 9.934 -3.722 -7.722 1.00 90.56 88 ASP A O 1
ATOM 679 N N . ALA A 1 89 ? 11.812 -3.072 -8.730 1.00 87.75 89 ALA A N 1
ATOM 680 C CA . ALA A 1 89 ? 12.431 -2.528 -7.512 1.00 87.75 89 ALA A CA 1
ATOM 681 C C . ALA A 1 89 ? 12.294 -0.999 -7.354 1.00 87.75 89 ALA A C 1
ATOM 683 O O . ALA A 1 89 ? 12.843 -0.439 -6.411 1.00 87.75 89 ALA A O 1
ATOM 684 N N . PHE A 1 90 ? 11.624 -0.302 -8.278 1.00 90.19 90 PHE A N 1
ATOM 685 C CA . PHE A 1 90 ? 11.701 1.165 -8.386 1.00 90.19 90 PHE A CA 1
ATOM 686 C C . PHE A 1 90 ? 10.352 1.859 -8.625 1.00 90.19 90 PHE A C 1
ATOM 688 O O . PHE A 1 90 ? 10.302 3.077 -8.787 1.00 90.19 90 PHE A O 1
ATOM 695 N N . SER A 1 91 ? 9.249 1.115 -8.662 1.00 93.62 91 SER A N 1
ATOM 696 C CA . SER A 1 91 ? 7.908 1.655 -8.895 1.00 93.62 91 SER A CA 1
ATOM 697 C C . SER A 1 91 ? 7.082 1.863 -7.631 1.00 93.62 91 SER A C 1
ATOM 699 O O . SER A 1 91 ? 5.928 2.260 -7.759 1.00 93.62 91 SER A O 1
ATOM 701 N N . CYS A 1 92 ? 7.633 1.658 -6.435 1.00 92.50 92 CYS A N 1
ATOM 702 C CA . CYS A 1 92 ? 6.881 1.689 -5.171 1.00 92.50 92 CYS A CA 1
ATOM 703 C C . CYS A 1 92 ? 6.070 2.964 -4.992 1.00 92.50 92 CYS A C 1
ATOM 705 O O . CYS A 1 92 ? 4.863 2.883 -4.780 1.00 92.50 92 CYS A O 1
ATOM 707 N N . GLY A 1 93 ? 6.675 4.128 -5.235 1.00 92.50 93 GLY A N 1
ATOM 708 C CA . GLY A 1 93 ? 5.961 5.404 -5.192 1.00 92.50 93 GLY A CA 1
ATOM 709 C C . GLY A 1 93 ? 4.762 5.459 -6.146 1.00 92.50 93 GLY A C 1
ATOM 710 O O . GLY A 1 93 ? 3.711 5.966 -5.780 1.00 92.50 93 GLY A O 1
ATOM 711 N N . VAL A 1 94 ? 4.858 4.867 -7.341 1.00 94.81 94 VAL A N 1
ATOM 712 C CA . VAL A 1 94 ? 3.741 4.820 -8.302 1.00 94.81 94 VAL A CA 1
ATOM 713 C C . VAL A 1 94 ? 2.600 3.962 -7.762 1.00 94.81 94 VAL A C 1
ATOM 715 O O . VAL A 1 94 ? 1.447 4.381 -7.820 1.00 94.81 94 VAL A O 1
ATOM 718 N N . TYR A 1 95 ? 2.906 2.777 -7.229 1.00 94.62 95 TYR A N 1
ATOM 719 C CA . TYR A 1 95 ? 1.897 1.875 -6.670 1.00 94.62 95 TYR A CA 1
ATOM 720 C C . TYR A 1 95 ? 1.212 2.488 -5.445 1.00 94.62 95 TYR A C 1
ATOM 722 O O . TYR A 1 95 ? -0.014 2.502 -5.387 1.00 94.62 95 TYR A O 1
ATOM 730 N N . VAL A 1 96 ? 1.990 3.053 -4.519 1.00 92.94 96 VAL A N 1
ATOM 731 C CA . VAL A 1 96 ? 1.503 3.753 -3.320 1.00 92.94 96 VAL A CA 1
ATOM 732 C C . VAL A 1 96 ? 0.598 4.923 -3.694 1.00 92.94 96 VAL A C 1
ATOM 734 O O . VAL A 1 96 ? -0.541 4.987 -3.236 1.00 92.94 96 VAL A O 1
ATOM 737 N N . CYS A 1 97 ? 1.054 5.822 -4.574 1.00 94.12 97 CYS A N 1
ATOM 738 C CA . CYS A 1 97 ? 0.263 6.979 -4.991 1.00 94.12 97 CYS A CA 1
ATOM 739 C C . CYS A 1 97 ? -1.056 6.558 -5.644 1.00 94.12 97 CYS A C 1
ATOM 741 O O . CYS A 1 97 ? -2.111 7.103 -5.321 1.00 94.12 97 CYS A O 1
ATOM 743 N N . TRP A 1 98 ? -1.024 5.578 -6.547 1.00 93.88 98 TRP A N 1
ATOM 744 C CA . TRP A 1 98 ? -2.243 5.120 -7.206 1.00 93.88 98 TRP A CA 1
ATOM 745 C C . TRP A 1 98 ? -3.168 4.338 -6.277 1.00 93.88 98 TRP A C 1
ATOM 747 O O . TRP A 1 98 ? -4.383 4.451 -6.437 1.00 93.88 98 TRP A O 1
ATOM 757 N N . MET A 1 99 ? -2.646 3.593 -5.300 1.00 91.56 99 MET A N 1
ATOM 758 C CA . MET A 1 99 ? -3.469 2.948 -4.276 1.00 91.56 99 MET A CA 1
ATOM 759 C C . MET A 1 99 ? -4.186 3.998 -3.419 1.00 91.56 99 MET A C 1
ATOM 761 O O . MET A 1 99 ? -5.408 3.937 -3.282 1.00 91.56 99 MET A O 1
ATOM 765 N N . TYR A 1 100 ? -3.465 5.022 -2.959 1.00 90.25 100 TYR A N 1
ATOM 766 C CA . TYR A 1 100 ? -4.041 6.146 -2.223 1.00 90.25 100 TYR A CA 1
ATOM 767 C C . TYR A 1 100 ? -5.157 6.847 -3.017 1.00 90.25 100 TYR A C 1
ATOM 769 O O . TYR A 1 100 ? -6.272 7.011 -2.520 1.00 90.25 100 TYR A O 1
ATOM 777 N N . ILE A 1 101 ? -4.896 7.198 -4.284 1.00 91.62 101 ILE A N 1
ATOM 778 C CA . ILE A 1 101 ? -5.896 7.820 -5.172 1.00 91.62 101 ILE A CA 1
ATOM 779 C C . ILE A 1 101 ? -7.104 6.898 -5.356 1.00 91.62 101 ILE A C 1
ATOM 781 O O . ILE A 1 101 ? -8.244 7.357 -5.333 1.00 91.62 101 ILE A O 1
ATOM 785 N N . SER A 1 102 ? -6.875 5.592 -5.509 1.00 89.19 102 SER A N 1
ATOM 786 C CA . SER A 1 102 ? -7.958 4.622 -5.675 1.00 89.19 102 SER A CA 1
ATOM 787 C C . SER A 1 102 ? -8.885 4.593 -4.463 1.00 89.19 102 SER A C 1
ATOM 789 O O . SER A 1 102 ? -10.095 4.470 -4.646 1.00 89.19 102 SER A O 1
ATOM 791 N N . TYR A 1 103 ? -8.355 4.751 -3.246 1.00 85.19 103 TYR A N 1
ATOM 792 C CA . TYR A 1 103 ? -9.173 4.873 -2.038 1.00 85.19 103 TYR A CA 1
ATOM 793 C C . TYR A 1 103 ? -9.900 6.210 -1.943 1.00 85.19 103 TYR A C 1
ATOM 795 O O . TYR A 1 103 ? -11.098 6.221 -1.657 1.00 85.19 103 TYR A O 1
ATOM 803 N N . ALA A 1 104 ? -9.215 7.320 -2.224 1.00 85.44 104 ALA A N 1
ATOM 804 C CA . ALA A 1 104 ? -9.820 8.651 -2.198 1.00 85.44 104 ALA A CA 1
ATOM 805 C C . ALA A 1 104 ? -10.993 8.777 -3.192 1.00 85.44 104 ALA A C 1
ATOM 807 O O . ALA A 1 104 ? -12.016 9.384 -2.884 1.00 85.44 104 ALA A O 1
ATOM 808 N N . GLU A 1 105 ? -10.879 8.132 -4.354 1.00 86.50 105 GLU A N 1
ATOM 809 C CA . GLU A 1 105 ? -11.877 8.142 -5.429 1.00 86.50 105 GLU A CA 1
ATOM 810 C C . GLU A 1 105 ? -12.850 6.944 -5.370 1.00 86.50 105 GLU A C 1
ATOM 812 O O . GLU A 1 105 ? -13.378 6.505 -6.392 1.00 86.50 105 GLU A O 1
ATOM 817 N N . HIS A 1 106 ? -13.109 6.397 -4.175 1.00 81.25 106 HIS A N 1
ATOM 818 C CA . HIS A 1 106 ? -14.103 5.337 -3.926 1.00 81.25 106 HIS A CA 1
ATOM 819 C C . HIS A 1 106 ? -13.932 4.066 -4.785 1.00 81.25 106 HIS A C 1
ATOM 821 O O . HIS A 1 106 ? -14.900 3.494 -5.293 1.00 81.25 106 HIS A O 1
ATOM 827 N N . GLY A 1 107 ? -12.700 3.579 -4.925 1.00 75.69 107 GLY A N 1
ATOM 828 C CA . GLY A 1 107 ? -12.397 2.321 -5.608 1.00 75.69 107 GLY A CA 1
ATOM 829 C C . GLY A 1 107 ? -12.146 2.473 -7.107 1.00 75.69 107 GLY A C 1
ATOM 830 O O . GLY A 1 107 ? -12.462 1.556 -7.876 1.00 75.69 107 GLY A O 1
ATOM 831 N N . LEU A 1 108 ? -11.571 3.605 -7.532 1.00 85.31 108 LEU A N 1
ATOM 832 C CA . LEU A 1 108 ? -11.092 3.779 -8.903 1.00 85.31 108 LEU A CA 1
ATOM 833 C C . LEU A 1 108 ? -10.201 2.592 -9.290 1.00 85.31 108 LEU A C 1
ATOM 835 O O . LEU A 1 108 ? -9.244 2.246 -8.603 1.00 85.31 108 LEU A O 1
ATOM 839 N N . ARG A 1 109 ? -10.522 1.950 -10.414 1.00 84.56 109 ARG A N 1
ATOM 840 C CA . ARG A 1 109 ? -9.743 0.816 -10.915 1.00 84.56 109 ARG A CA 1
ATOM 841 C C . ARG A 1 109 ? -8.655 1.332 -11.837 1.00 84.56 109 ARG A C 1
ATOM 843 O O . ARG A 1 109 ? -8.942 1.828 -12.926 1.00 84.56 109 ARG A O 1
ATOM 850 N N . VAL A 1 110 ? -7.413 1.174 -11.407 1.00 86.44 110 VAL A N 1
ATOM 851 C CA . VAL A 1 110 ? -6.237 1.641 -12.138 1.00 86.44 110 VAL A CA 1
ATOM 852 C C . VAL A 1 110 ? -5.460 0.440 -12.656 1.00 86.44 110 VAL A C 1
ATOM 854 O O . VAL A 1 110 ? -5.136 -0.479 -11.908 1.00 86.44 110 VAL A O 1
ATOM 857 N N . ASP A 1 111 ? -5.163 0.442 -13.955 1.00 90.19 111 ASP A N 1
ATOM 858 C CA . ASP A 1 111 ? -4.259 -0.547 -14.539 1.00 90.19 111 ASP A CA 1
ATOM 859 C C . ASP A 1 111 ? -2.815 -0.226 -14.141 1.00 90.19 111 ASP A C 1
ATOM 861 O O . ASP A 1 111 ? -2.268 0.798 -14.570 1.00 90.19 111 ASP A O 1
ATOM 865 N N . LEU A 1 112 ? -2.222 -1.114 -13.343 1.00 90.62 112 LEU A N 1
ATOM 866 C CA . LEU A 1 112 ? -0.845 -1.062 -12.844 1.00 90.62 112 LEU A CA 1
ATOM 867 C C . LEU A 1 112 ? 0.017 -2.208 -13.417 1.00 90.62 112 LEU A C 1
ATOM 869 O O . LEU A 1 112 ? 0.986 -2.643 -12.797 1.00 90.62 112 LEU A O 1
ATOM 873 N N . ALA A 1 113 ? -0.326 -2.713 -14.607 1.00 90.44 113 ALA A N 1
ATOM 874 C CA . ALA A 1 113 ? 0.534 -3.619 -15.360 1.00 90.44 113 ALA A CA 1
ATOM 875 C C . ALA A 1 113 ? 1.842 -2.940 -15.812 1.00 90.44 113 ALA A C 1
ATOM 877 O O . ALA A 1 113 ? 1.923 -1.726 -15.994 1.00 90.44 113 ALA A O 1
ATOM 878 N N . ALA A 1 114 ? 2.876 -3.736 -16.093 1.00 89.12 114 ALA A N 1
ATOM 879 C CA . ALA A 1 114 ? 4.183 -3.213 -16.499 1.00 89.12 114 ALA A CA 1
ATOM 880 C C . ALA A 1 114 ? 4.131 -2.267 -17.708 1.00 89.12 114 ALA A C 1
ATOM 882 O O . ALA A 1 114 ? 4.848 -1.269 -17.765 1.00 89.12 114 ALA A O 1
ATOM 883 N N . THR A 1 115 ? 3.240 -2.554 -18.657 1.00 93.69 115 THR A N 1
ATOM 884 C CA . THR A 1 115 ? 3.033 -1.748 -19.863 1.00 93.69 115 THR A CA 1
ATOM 885 C C . THR A 1 115 ? 2.363 -0.404 -19.585 1.00 93.69 115 THR A C 1
ATOM 887 O O . THR A 1 115 ? 2.527 0.522 -20.377 1.00 93.69 115 THR A O 1
ATOM 890 N N . SER A 1 116 ? 1.614 -0.271 -18.487 1.00 93.62 116 SER A N 1
ATOM 891 C CA . SER A 1 116 ? 0.923 0.968 -18.126 1.00 93.62 116 SER A CA 1
ATOM 892 C C . SER A 1 116 ? 1.763 1.875 -17.223 1.00 93.62 116 SER A C 1
ATOM 894 O O . SER A 1 116 ? 1.533 3.084 -17.219 1.00 93.62 116 SER A O 1
ATOM 896 N N . LEU A 1 117 ? 2.768 1.347 -16.509 1.00 93.81 117 LEU A N 1
ATOM 897 C CA . LEU A 1 117 ? 3.556 2.122 -15.540 1.00 93.81 117 LEU A CA 1
ATOM 898 C C . LEU A 1 117 ? 4.187 3.413 -16.093 1.00 93.81 117 LEU A C 1
ATOM 900 O O . LEU A 1 117 ? 4.123 4.423 -15.393 1.00 93.81 117 LEU A O 1
ATOM 904 N N . PRO A 1 118 ? 4.756 3.467 -17.317 1.00 94.50 118 PRO A N 1
ATOM 905 C CA . PRO A 1 118 ? 5.271 4.726 -17.859 1.00 94.50 118 PRO A CA 1
ATOM 906 C C . PRO A 1 118 ? 4.192 5.809 -17.965 1.00 94.50 118 PRO A C 1
ATOM 908 O O . PRO A 1 118 ? 4.417 6.951 -17.573 1.00 94.50 118 PRO A O 1
ATOM 911 N N . ARG A 1 119 ? 2.994 5.432 -18.425 1.00 95.81 119 ARG A N 1
ATOM 912 C CA . ARG A 1 119 ? 1.838 6.331 -18.480 1.00 95.81 119 ARG A CA 1
ATOM 913 C C . ARG A 1 119 ? 1.394 6.742 -17.077 1.00 95.81 119 ARG A C 1
ATOM 915 O O . ARG A 1 119 ? 1.128 7.913 -16.853 1.00 95.81 119 ARG A O 1
ATOM 922 N N . ARG A 1 120 ? 1.356 5.801 -16.130 1.00 95.50 120 ARG A N 1
ATOM 923 C CA . ARG A 1 120 ? 0.973 6.059 -14.733 1.00 95.50 120 ARG A CA 1
ATOM 924 C C . ARG A 1 120 ? 1.923 7.008 -14.019 1.00 95.50 120 ARG A C 1
ATOM 926 O O . ARG A 1 120 ? 1.460 7.787 -13.201 1.00 95.50 120 ARG A O 1
ATOM 933 N N . ARG A 1 121 ? 3.219 6.969 -14.337 1.00 95.69 121 ARG A N 1
ATOM 934 C CA . ARG A 1 121 ? 4.191 7.962 -13.856 1.00 95.69 121 ARG A CA 1
ATOM 935 C C . ARG A 1 121 ? 3.894 9.344 -14.422 1.00 95.69 121 ARG A C 1
ATOM 937 O O . ARG A 1 121 ? 3.856 10.295 -13.663 1.00 95.69 121 ARG A O 1
ATOM 944 N N . PHE A 1 122 ? 3.649 9.435 -15.728 1.00 95.88 122 PHE A N 1
ATOM 945 C CA . PHE A 1 122 ? 3.319 10.705 -16.381 1.00 95.88 122 PHE A CA 1
ATOM 946 C C . PHE A 1 122 ? 1.987 11.302 -15.902 1.00 95.88 122 PHE A C 1
ATOM 948 O O . PHE A 1 122 ? 1.814 12.505 -15.878 1.00 95.88 122 PHE A O 1
ATOM 955 N N . GLU A 1 123 ? 1.017 10.474 -15.522 1.00 94.69 123 GLU A N 1
ATOM 956 C CA . GLU A 1 123 ? -0.251 10.959 -14.964 1.00 94.69 123 GLU A CA 1
ATOM 957 C C . GLU A 1 123 ? -0.112 11.482 -13.518 1.00 94.69 123 GLU A C 1
ATOM 959 O O . GLU A 1 123 ? -0.986 12.217 -13.067 1.00 94.69 123 GLU A O 1
ATOM 964 N N . LEU A 1 124 ? 0.958 11.117 -12.797 1.00 93.31 124 LEU A N 1
ATOM 965 C CA . LEU A 1 124 ? 1.226 11.574 -11.426 1.00 93.31 124 LEU A CA 1
ATOM 966 C C . LEU A 1 124 ? 2.057 12.871 -11.354 1.00 93.31 124 LEU A C 1
ATOM 968 O O . LEU A 1 124 ? 2.023 13.526 -10.312 1.00 93.31 124 LEU A O 1
ATOM 972 N N . PHE A 1 125 ? 2.805 13.222 -12.409 1.00 88.25 125 PHE A N 1
ATOM 973 C CA . PHE A 1 125 ? 3.783 14.322 -12.433 1.00 88.25 125 PHE A CA 1
ATOM 974 C C . PHE A 1 125 ? 3.670 15.158 -13.708 1.00 88.25 125 PHE A C 1
ATOM 976 O O . PHE A 1 125 ? 3.690 16.404 -13.592 1.00 88.25 125 PHE A O 1
#

Foldseek 3Di:
DDDDDDDDDDDDDDDPPPDPPPPPPPPPPPPDLLKDWDADPPQLEIEIEFQQPDPVNQVVRQVVSVVVCVVPSVVHYYYYDPPPHDPDDPCSVLVRVVVRVCVVVVRDDDDPDPVCSVVSVVVVD

Sequence (125 aa):
MVPQTDPPPATSTTREDGSSSDAKEDDGMQGEDQGSLELDVQAKRIFFYDPLNQAPYKNACSEIATHLKDCGLQDYEVVAQNNPIQFDAFSCGVYVCWMYISYAEHGLRVDLAATSLPRRRFELF

pLDDT: mean 80.27, std 19.66, range [39.59, 97.81]

Secondary structure (DSSP, 8-state):
--PPPPPPPPP------------------------EEEEETTTTEEEEE-TT--HHHHHHHHHHHHHHHHHH-TTSEEEEE--SPP-SSS-HHHHHHHHHHHHHTTS-----STTTHHHHHHHH-

InterPro domains:
  IPR038765 Papain-like cysteine peptidase superfamily [SSF54001] (39-108)

Radius of gyration: 29.52 Å; chains: 1; bounding box: 77×57×81 Å